Protein AF-A0A6B9XUH1-F1 (afdb_monomer_lite)

Radius of gyration: 14.93 Å; chains: 1; bounding box: 33×32×35 Å

Sequence (74 aa):
MRTIDMTPTWGEWANIYRRFAESGEAKAVRELRADFAKAMAAAQALQAITGTLSDEQAGIVAKTMTAELTKQGF

pLDDT: mean 94.42, std 7.49, range [52.88, 98.5]

Secondary structure (DSSP, 8-state):
--PPP-PPPHHHHHHHHHHHHHTT-HHHHHHTHHHHHHHHHHHHHHHHHGGG--HHHHHHHHHHHHHHHHHHT-

Structure (mmCIF, N/CA/C/O backbone):
data_AF-A0A6B9XUH1-F1
#
_entry.id   AF-A0A6B9XUH1-F1
#
loop_
_atom_site.group_PDB
_atom_site.id
_atom_site.type_symbol
_atom_site.label_atom_id
_atom_site.label_alt_id
_atom_site.label_comp_id
_atom_site.label_asym_id
_atom_site.label_entity_id
_atom_site.label_seq_id
_atom_site.pdbx_PDB_ins_code
_atom_site.Cartn_x
_atom_site.Cartn_y
_atom_site.Cartn_z
_atom_site.occupancy
_atom_site.B_iso_or_equiv
_atom_site.auth_seq_id
_atom_site.auth_comp_id
_atom_site.auth_asym_id
_atom_site.auth_atom_id
_atom_site.pdbx_PDB_model_num
ATOM 1 N N . MET A 1 1 ? 18.897 23.387 9.531 1.00 52.88 1 MET A N 1
ATOM 2 C CA . MET A 1 1 ? 18.848 22.766 8.190 1.00 52.88 1 MET A CA 1
ATOM 3 C C . MET A 1 1 ? 17.578 21.925 8.130 1.00 52.88 1 MET A C 1
ATOM 5 O O . MET A 1 1 ? 17.454 21.025 8.947 1.00 52.88 1 MET A O 1
ATOM 9 N N . ARG A 1 2 ? 16.586 22.278 7.299 1.00 66.56 2 ARG A N 1
ATOM 10 C CA . ARG A 1 2 ? 15.377 21.454 7.110 1.00 66.56 2 ARG A CA 1
ATOM 11 C C . ARG A 1 2 ? 15.724 20.367 6.095 1.00 66.56 2 ARG A C 1
ATOM 13 O O . ARG A 1 2 ? 15.947 20.689 4.934 1.00 66.56 2 ARG A O 1
ATOM 20 N N . THR A 1 3 ? 15.828 19.122 6.540 1.00 77.12 3 THR A N 1
ATOM 21 C CA . THR A 1 3 ? 15.973 17.969 5.646 1.00 77.12 3 THR A CA 1
ATOM 22 C C . THR A 1 3 ? 14.641 17.769 4.930 1.00 77.12 3 THR A C 1
ATOM 24 O O . THR A 1 3 ? 13.611 17.644 5.588 1.00 77.12 3 THR A O 1
ATOM 27 N N . ILE A 1 4 ? 14.644 17.811 3.599 1.00 75.62 4 ILE A N 1
ATOM 28 C CA . ILE A 1 4 ? 13.474 17.435 2.801 1.00 75.62 4 ILE A CA 1
ATOM 29 C C . ILE A 1 4 ? 13.434 15.906 2.785 1.00 75.62 4 ILE A C 1
ATOM 31 O O . ILE A 1 4 ? 14.407 15.279 2.367 1.00 75.62 4 ILE A O 1
ATOM 35 N N . ASP A 1 5 ? 12.343 15.316 3.273 1.00 78.44 5 ASP A N 1
ATOM 36 C CA . ASP A 1 5 ? 12.110 13.878 3.153 1.00 78.44 5 ASP A CA 1
ATOM 37 C C . ASP A 1 5 ? 11.726 13.558 1.704 1.00 78.44 5 ASP A C 1
ATOM 3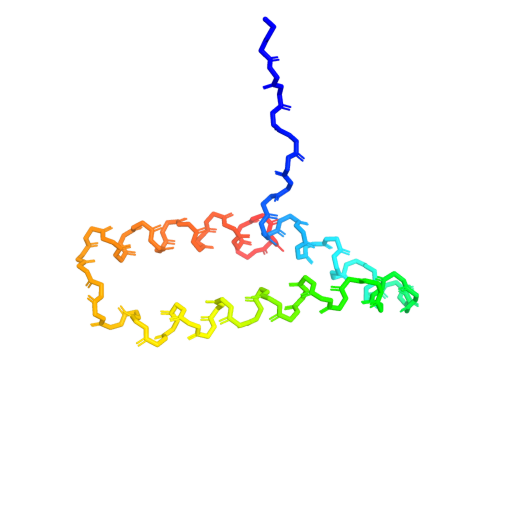9 O O . ASP A 1 5 ? 10.750 14.092 1.178 1.00 78.44 5 ASP A O 1
ATOM 43 N N . MET A 1 6 ? 12.545 12.735 1.053 1.00 80.38 6 MET A N 1
ATOM 44 C CA . MET A 1 6 ? 12.338 12.270 -0.321 1.00 80.38 6 MET A CA 1
ATOM 45 C C . MET A 1 6 ? 11.959 10.785 -0.368 1.00 80.38 6 MET A C 1
ATOM 47 O O . MET A 1 6 ? 12.040 10.165 -1.429 1.00 80.38 6 MET A O 1
ATOM 51 N N . THR A 1 7 ? 11.605 10.185 0.771 1.00 86.00 7 THR A N 1
ATOM 52 C CA . THR A 1 7 ? 11.196 8.781 0.823 1.00 86.00 7 THR A CA 1
ATOM 53 C C . THR A 1 7 ? 9.888 8.618 0.048 1.00 86.00 7 THR A C 1
ATOM 55 O O . THR A 1 7 ? 8.902 9.270 0.399 1.00 86.00 7 THR A O 1
ATOM 58 N N . PRO A 1 8 ? 9.842 7.778 -1.004 1.00 88.62 8 PRO A N 1
ATOM 59 C CA . PRO A 1 8 ? 8.611 7.578 -1.748 1.00 88.62 8 PRO A CA 1
ATOM 60 C C . PRO A 1 8 ? 7.566 6.910 -0.859 1.00 88.62 8 PRO A C 1
ATOM 62 O O . PRO A 1 8 ? 7.865 6.026 -0.052 1.00 88.62 8 PRO A O 1
ATOM 65 N N . THR A 1 9 ? 6.317 7.301 -1.055 1.00 94.69 9 THR A N 1
ATOM 66 C CA . THR A 1 9 ? 5.176 6.560 -0.520 1.00 94.69 9 THR A CA 1
ATOM 67 C C . THR A 1 9 ? 5.041 5.202 -1.210 1.00 94.69 9 THR A C 1
ATOM 69 O O . THR A 1 9 ? 5.561 4.984 -2.308 1.00 94.69 9 THR A O 1
ATOM 72 N N . TRP A 1 10 ? 4.334 4.258 -0.584 1.00 95.44 10 TRP A N 1
ATOM 73 C CA . TRP A 1 10 ? 4.172 2.918 -1.155 1.00 95.44 10 TRP A CA 1
ATOM 74 C C . TRP A 1 10 ? 3.430 2.924 -2.499 1.00 95.44 10 TRP A C 1
ATOM 76 O O . TRP A 1 10 ? 3.751 2.099 -3.353 1.00 95.44 10 TRP A O 1
ATOM 86 N N . GLY A 1 11 ? 2.506 3.864 -2.739 1.00 95.62 11 GLY A N 1
ATOM 87 C CA . GLY A 1 11 ? 1.870 4.036 -4.047 1.00 95.62 11 GLY A CA 1
ATOM 88 C C . GLY A 1 11 ? 2.838 4.535 -5.126 1.00 95.62 11 GLY A C 1
ATOM 89 O O . GLY A 1 11 ? 2.807 4.059 -6.261 1.00 95.62 11 GLY A O 1
ATOM 90 N N . GLU A 1 12 ? 3.760 5.439 -4.781 1.00 95.69 12 GLU A N 1
ATOM 91 C CA . GLU A 1 12 ? 4.821 5.895 -5.696 1.00 95.69 12 GLU A CA 1
ATOM 92 C C . GLU A 1 12 ? 5.830 4.780 -5.988 1.00 95.69 12 GLU A C 1
ATOM 94 O O . GLU A 1 12 ? 6.205 4.569 -7.143 1.00 95.69 12 GLU A O 1
ATOM 99 N N . TRP A 1 13 ? 6.212 4.011 -4.968 1.00 96.31 13 TRP A N 1
ATOM 100 C CA . TRP A 1 13 ? 7.041 2.819 -5.137 1.00 96.31 13 TRP A CA 1
ATOM 101 C C . TRP A 1 13 ? 6.356 1.782 -6.044 1.00 96.31 13 TRP A C 1
ATOM 103 O O . TRP A 1 13 ? 6.991 1.240 -6.951 1.00 96.31 13 TRP A O 1
ATOM 113 N N . ALA A 1 14 ? 5.048 1.552 -5.870 1.00 95.81 14 ALA A N 1
ATOM 114 C CA . ALA A 1 14 ? 4.277 0.611 -6.686 1.00 95.81 14 ALA A CA 1
ATOM 115 C C . ALA A 1 14 ? 4.248 1.018 -8.166 1.00 95.81 14 ALA A C 1
ATOM 117 O O . ALA A 1 14 ? 4.366 0.160 -9.043 1.00 95.81 14 ALA A O 1
ATOM 118 N N . ASN A 1 15 ? 4.181 2.321 -8.461 1.00 96.56 15 ASN A N 1
ATOM 119 C CA . ASN A 1 15 ? 4.316 2.826 -9.827 1.00 96.56 15 ASN A CA 1
ATOM 120 C C . ASN A 1 15 ? 5.681 2.488 -10.441 1.00 96.56 15 ASN A C 1
ATOM 122 O O . ASN A 1 15 ? 5.732 2.051 -11.591 1.00 96.56 15 ASN A O 1
ATOM 126 N N . ILE A 1 16 ? 6.775 2.657 -9.691 1.00 94.88 16 ILE A N 1
ATOM 127 C CA . ILE A 1 16 ? 8.130 2.310 -10.155 1.00 94.88 16 ILE A CA 1
ATOM 128 C C . ILE A 1 16 ? 8.219 0.808 -10.438 1.00 94.88 16 ILE A C 1
ATOM 130 O O . ILE A 1 16 ? 8.636 0.407 -11.527 1.00 94.88 16 ILE A O 1
ATOM 134 N N . TYR A 1 17 ? 7.769 -0.020 -9.492 1.00 96.19 17 TYR A N 1
ATOM 135 C CA . TYR A 1 17 ? 7.754 -1.473 -9.650 1.00 96.19 17 TYR A CA 1
ATOM 136 C C . TYR A 1 17 ? 6.957 -1.900 -10.890 1.00 96.19 17 TYR A C 1
ATOM 138 O O . TYR A 1 17 ? 7.459 -2.661 -11.719 1.00 96.19 17 TYR A O 1
ATOM 146 N N . ARG A 1 18 ? 5.739 -1.364 -11.058 1.00 96.00 18 ARG A N 1
ATOM 147 C CA . ARG A 1 18 ? 4.875 -1.646 -12.210 1.00 96.00 18 ARG A CA 1
ATOM 148 C C . ARG A 1 18 ? 5.554 -1.277 -13.526 1.00 96.00 18 ARG A C 1
ATOM 150 O O . ARG A 1 18 ? 5.540 -2.083 -14.448 1.00 96.00 18 ARG A O 1
ATOM 157 N N . ARG A 1 19 ? 6.188 -0.103 -13.613 1.00 96.44 19 ARG A N 1
ATOM 158 C CA . ARG A 1 19 ? 6.906 0.328 -14.824 1.00 96.44 19 ARG A CA 1
ATOM 159 C C . ARG A 1 19 ? 8.053 -0.611 -15.184 1.00 96.44 19 ARG A C 1
ATOM 161 O O . ARG A 1 19 ? 8.206 -0.941 -16.354 1.00 96.44 19 ARG A O 1
ATOM 168 N N . PHE A 1 20 ? 8.834 -1.072 -14.208 1.00 97.00 20 PHE A N 1
ATOM 169 C CA . PHE A 1 20 ? 9.884 -2.061 -14.472 1.00 97.00 20 PHE A CA 1
ATOM 170 C C . PHE A 1 20 ? 9.317 -3.403 -14.933 1.00 97.00 20 PHE A C 1
ATOM 172 O O . PHE A 1 20 ? 9.865 -4.007 -15.854 1.00 97.00 20 PHE A O 1
ATOM 179 N N . ALA A 1 21 ? 8.212 -3.851 -14.336 1.00 95.94 21 ALA A N 1
ATOM 180 C CA . ALA A 1 21 ? 7.542 -5.076 -14.752 1.00 95.94 21 ALA A CA 1
ATOM 181 C C . ALA A 1 21 ? 6.997 -4.975 -16.190 1.00 95.94 21 ALA A C 1
ATOM 183 O O . ALA A 1 21 ? 7.254 -5.866 -16.996 1.00 95.94 21 ALA A O 1
ATOM 184 N N . GLU A 1 22 ? 6.313 -3.879 -16.531 1.00 96.94 22 GLU A N 1
ATOM 185 C CA . GLU A 1 22 ? 5.776 -3.609 -17.877 1.00 96.94 22 GLU A CA 1
ATOM 186 C C . GLU A 1 22 ? 6.879 -3.520 -18.942 1.00 96.94 22 GLU A C 1
ATOM 188 O O . GLU A 1 22 ? 6.703 -4.014 -20.053 1.00 96.94 22 GLU A O 1
ATOM 193 N N . SER A 1 23 ? 8.027 -2.930 -18.599 1.00 97.44 23 SER A N 1
ATOM 194 C CA . SER A 1 23 ? 9.170 -2.770 -19.509 1.00 97.44 23 SER A CA 1
ATOM 195 C C . SER A 1 23 ? 10.069 -4.009 -19.612 1.00 97.44 23 SER A C 1
ATOM 197 O O . SER A 1 23 ? 11.037 -3.996 -20.367 1.00 97.44 23 SER A O 1
ATOM 199 N N . GLY A 1 24 ? 9.788 -5.084 -18.867 1.00 97.00 24 GLY A N 1
ATOM 200 C CA . GLY A 1 24 ? 10.587 -6.315 -18.901 1.00 97.00 24 GLY A CA 1
ATOM 201 C C . GLY A 1 24 ? 11.929 -6.236 -18.161 1.00 97.00 24 GLY A C 1
ATOM 202 O O . GLY A 1 24 ? 12.797 -7.086 -18.373 1.00 97.00 24 GLY A O 1
ATOM 203 N N . GLU A 1 25 ? 1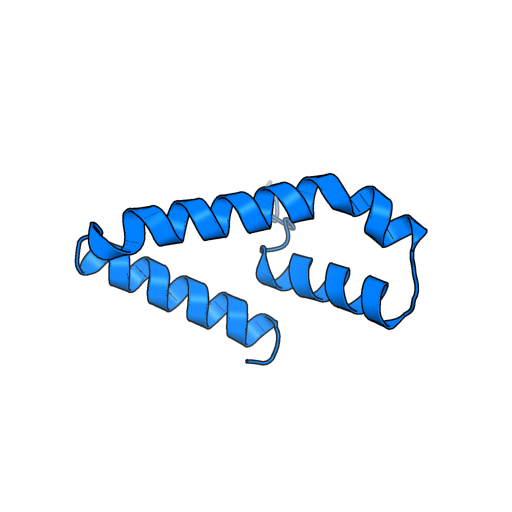2.105 -5.269 -17.256 1.00 97.06 25 GLU A N 1
ATOM 204 C CA . GLU A 1 25 ? 13.331 -5.036 -16.478 1.00 97.06 25 GLU A CA 1
ATOM 205 C C . GLU A 1 25 ? 13.498 -6.069 -15.346 1.00 97.06 25 GLU A C 1
ATOM 207 O O . GLU A 1 25 ? 13.480 -5.767 -14.148 1.00 97.06 25 GLU A O 1
ATOM 212 N N . ALA A 1 26 ? 13.662 -7.341 -15.719 1.00 95.88 26 ALA A N 1
ATOM 213 C CA . ALA A 1 26 ? 13.622 -8.476 -14.798 1.00 95.88 26 ALA A CA 1
ATOM 214 C C . ALA A 1 26 ? 14.689 -8.413 -13.694 1.00 95.88 26 ALA A C 1
ATOM 216 O O . ALA A 1 26 ? 14.460 -8.912 -12.592 1.00 95.88 26 ALA A O 1
ATOM 217 N N . LYS A 1 27 ? 15.855 -7.807 -13.959 1.00 97.06 27 LYS A N 1
ATOM 218 C CA . LYS A 1 27 ? 16.889 -7.617 -12.933 1.00 97.06 27 LYS A CA 1
ATOM 219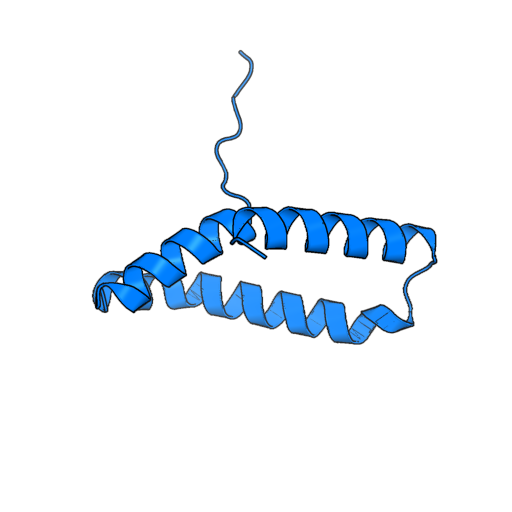 C C . LYS A 1 27 ? 16.406 -6.653 -11.848 1.00 97.06 27 LYS A C 1
ATOM 221 O O . LYS A 1 27 ? 16.470 -7.008 -10.678 1.00 97.06 27 LYS A O 1
ATOM 226 N N . ALA A 1 28 ? 15.870 -5.492 -12.227 1.00 95.00 28 ALA A N 1
ATOM 227 C CA . ALA A 1 28 ? 15.351 -4.509 -11.277 1.00 95.00 28 ALA A CA 1
ATOM 228 C C . ALA A 1 28 ? 14.208 -5.094 -10.434 1.00 95.00 28 ALA A C 1
ATOM 230 O O . ALA A 1 28 ? 14.217 -4.985 -9.211 1.00 95.00 28 ALA A O 1
ATOM 231 N N . VAL A 1 29 ? 13.277 -5.813 -11.067 1.00 96.19 29 VAL A N 1
ATOM 232 C CA . VAL A 1 29 ? 12.172 -6.488 -10.365 1.00 96.19 29 VAL A CA 1
ATOM 233 C C . VAL A 1 29 ? 12.677 -7.514 -9.339 1.00 96.19 29 VAL A C 1
ATOM 235 O O . VAL A 1 29 ? 12.110 -7.618 -8.252 1.00 96.19 29 VAL A O 1
ATOM 238 N N . ARG A 1 30 ? 13.750 -8.261 -9.644 1.00 97.06 30 ARG A N 1
ATOM 239 C CA . ARG A 1 30 ? 14.348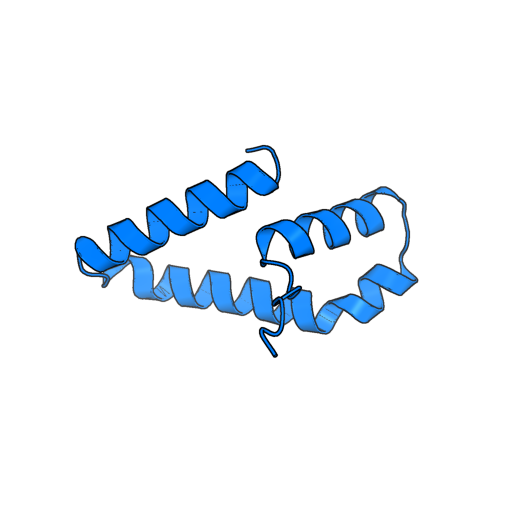 -9.221 -8.696 1.00 97.06 30 ARG A CA 1
ATOM 240 C C . ARG A 1 30 ? 14.968 -8.534 -7.484 1.00 97.06 30 ARG A C 1
ATOM 242 O O . ARG A 1 30 ? 14.773 -9.024 -6.375 1.00 97.06 30 ARG A O 1
ATOM 249 N N . GLU A 1 31 ? 15.669 -7.421 -7.681 1.00 96.75 31 GLU A N 1
ATOM 250 C CA . GLU A 1 31 ? 16.253 -6.646 -6.574 1.00 96.75 31 GLU A CA 1
ATOM 251 C C . GLU A 1 31 ? 15.161 -6.069 -5.655 1.00 96.75 31 GLU A C 1
ATOM 253 O O . GLU A 1 31 ? 15.303 -6.057 -4.436 1.00 96.75 31 GLU A O 1
ATOM 258 N N . LEU A 1 32 ? 14.010 -5.692 -6.220 1.00 95.31 32 LEU A N 1
ATOM 259 C CA . LEU A 1 32 ? 12.857 -5.159 -5.481 1.00 95.31 32 LEU A CA 1
ATOM 260 C C . LEU A 1 32 ? 12.015 -6.226 -4.756 1.00 95.31 32 LEU A C 1
ATOM 262 O O . LEU A 1 32 ? 11.030 -5.899 -4.088 1.00 95.31 32 LEU A O 1
ATOM 266 N N . ARG A 1 33 ? 12.377 -7.512 -4.856 1.00 95.31 33 ARG A N 1
ATOM 267 C CA . ARG A 1 33 ? 11.579 -8.629 -4.323 1.00 95.31 33 ARG A CA 1
ATOM 268 C C . ARG A 1 33 ? 11.333 -8.531 -2.818 1.00 95.31 33 ARG A C 1
ATOM 270 O O . ARG A 1 33 ? 10.254 -8.900 -2.360 1.00 95.31 33 ARG A O 1
ATOM 277 N N . ALA A 1 34 ? 12.322 -8.076 -2.049 1.00 96.06 34 ALA A N 1
ATOM 278 C CA . ALA A 1 34 ? 12.199 -7.976 -0.596 1.00 96.06 34 ALA A CA 1
ATOM 279 C C . ALA A 1 34 ? 11.158 -6.925 -0.182 1.00 96.06 34 ALA A C 1
ATOM 281 O O . ALA A 1 34 ? 10.343 -7.185 0.703 1.00 96.06 34 ALA A O 1
ATOM 282 N N . ASP A 1 35 ? 11.154 -5.771 -0.846 1.00 95.31 35 ASP A N 1
ATOM 283 C CA . ASP A 1 35 ? 10.205 -4.692 -0.567 1.00 95.31 35 ASP A CA 1
ATOM 284 C C . ASP A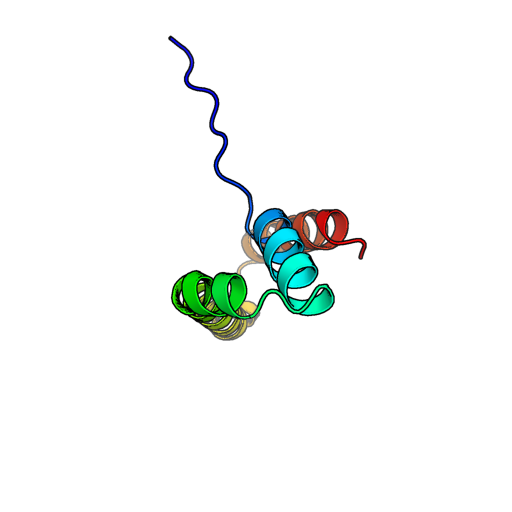 1 35 ? 8.798 -5.066 -1.027 1.00 95.31 35 ASP A C 1
ATOM 286 O O . ASP A 1 35 ? 7.846 -4.904 -0.266 1.00 95.31 35 ASP A O 1
ATOM 290 N N . PHE A 1 36 ? 8.678 -5.688 -2.205 1.00 96.06 36 PHE A N 1
ATOM 291 C CA . PHE A 1 36 ? 7.411 -6.247 -2.675 1.00 96.06 36 PHE A CA 1
ATOM 292 C C . PHE A 1 36 ? 6.821 -7.239 -1.661 1.00 96.06 36 PHE A C 1
ATOM 294 O O . PHE A 1 36 ? 5.656 -7.131 -1.283 1.00 96.06 36 PHE A O 1
ATOM 301 N N . ALA A 1 37 ? 7.630 -8.185 -1.171 1.00 97.31 37 ALA A N 1
ATOM 302 C CA . ALA A 1 37 ? 7.178 -9.174 -0.195 1.00 97.31 37 ALA A CA 1
ATOM 303 C C . ALA A 1 37 ? 6.686 -8.521 1.107 1.00 97.31 37 ALA A C 1
ATOM 305 O O . ALA A 1 37 ? 5.644 -8.914 1.634 1.00 97.31 37 ALA A O 1
ATOM 306 N N . LYS A 1 38 ? 7.396 -7.502 1.607 1.00 96.94 38 LYS A N 1
ATOM 307 C CA . LYS A 1 38 ? 6.985 -6.745 2.800 1.00 96.94 38 LYS A CA 1
ATOM 308 C C . LYS A 1 38 ? 5.687 -5.973 2.572 1.00 96.94 38 LYS A C 1
ATOM 310 O O . LYS A 1 38 ? 4.820 -6.014 3.439 1.00 96.94 38 LYS A O 1
ATOM 315 N N . ALA A 1 39 ? 5.533 -5.313 1.424 1.00 96.19 39 ALA A N 1
ATOM 316 C CA . ALA A 1 39 ? 4.322 -4.567 1.086 1.00 96.19 39 ALA A CA 1
ATOM 317 C C . ALA A 1 39 ? 3.089 -5.484 1.050 1.00 96.19 39 ALA A C 1
ATOM 319 O O . ALA A 1 39 ? 2.067 -5.178 1.664 1.00 96.19 39 ALA A O 1
ATOM 320 N N . MET A 1 40 ? 3.210 -6.655 0.417 1.00 97.50 40 MET A N 1
ATOM 321 C CA . MET A 1 40 ? 2.117 -7.632 0.355 1.00 97.50 40 MET A CA 1
ATOM 322 C C . MET A 1 40 ? 1.801 -8.235 1.732 1.00 97.50 40 MET A C 1
ATOM 324 O O . MET A 1 40 ? 0.631 -8.399 2.079 1.00 97.50 40 MET A O 1
ATOM 328 N N . ALA A 1 41 ? 2.818 -8.507 2.557 1.00 98.38 41 ALA A N 1
ATOM 329 C CA . ALA A 1 41 ? 2.610 -8.960 3.933 1.00 98.38 41 ALA A CA 1
ATOM 330 C C . ALA A 1 41 ? 1.906 -7.896 4.794 1.00 98.38 41 ALA A C 1
ATOM 332 O O . ALA A 1 41 ? 0.999 -8.225 5.558 1.00 98.38 41 ALA A O 1
ATOM 333 N N . ALA A 1 42 ? 2.276 -6.621 4.647 1.00 97.19 42 ALA A N 1
ATOM 334 C CA . ALA A 1 42 ? 1.630 -5.512 5.344 1.00 97.19 42 ALA A CA 1
ATOM 335 C C . ALA A 1 42 ? 0.164 -5.335 4.916 1.00 97.19 42 AL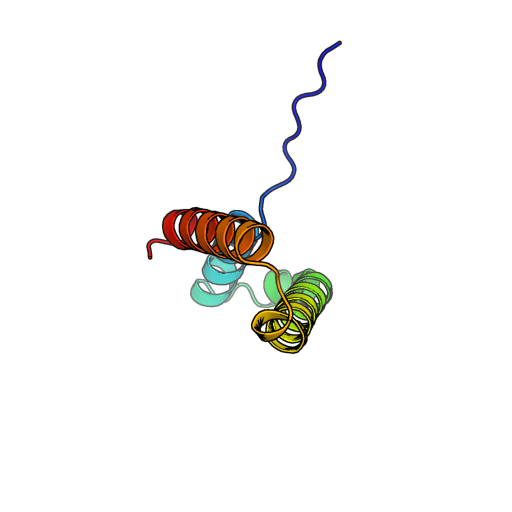A A C 1
ATOM 337 O O . ALA A 1 42 ? -0.697 -5.136 5.772 1.00 97.19 42 ALA A O 1
ATOM 338 N N . ALA A 1 43 ? -0.140 -5.477 3.621 1.00 97.00 43 ALA A N 1
ATOM 339 C CA . ALA A 1 43 ? -1.515 -5.449 3.122 1.00 97.00 43 ALA A CA 1
ATOM 340 C C . ALA A 1 43 ? -2.370 -6.567 3.747 1.00 97.00 43 ALA A C 1
ATOM 342 O O . ALA A 1 43 ? -3.477 -6.308 4.221 1.00 97.00 43 ALA A O 1
ATOM 343 N N . GLN A 1 44 ? -1.836 -7.792 3.831 1.00 98.38 44 GLN A N 1
ATOM 344 C CA . GLN A 1 44 ? -2.524 -8.911 4.484 1.00 98.38 44 GLN A CA 1
ATOM 345 C C . GLN A 1 44 ? -2.711 -8.684 5.991 1.00 98.38 44 GLN A C 1
ATOM 347 O O . GLN A 1 44 ? -3.768 -9.005 6.538 1.00 98.38 44 GLN A O 1
ATOM 352 N N . ALA A 1 45 ? -1.703 -8.129 6.669 1.00 98.25 45 ALA A N 1
ATOM 353 C CA . ALA A 1 45 ? -1.787 -7.803 8.089 1.00 98.25 45 ALA A CA 1
ATOM 354 C C . ALA A 1 45 ? -2.867 -6.745 8.363 1.00 98.25 45 ALA A C 1
ATOM 356 O O . ALA A 1 45 ? -3.654 -6.906 9.294 1.00 98.25 45 ALA A O 1
ATOM 357 N N . LEU A 1 46 ? -2.959 -5.709 7.521 1.00 97.31 46 LEU A N 1
ATOM 358 C CA . LEU A 1 46 ? -4.023 -4.710 7.609 1.00 97.31 46 LEU A CA 1
ATOM 359 C C . LEU A 1 46 ? -5.399 -5.348 7.389 1.00 97.31 46 LEU A C 1
ATOM 361 O O . LEU A 1 46 ? -6.316 -5.100 8.171 1.00 97.31 46 LEU A O 1
ATOM 365 N N . GLN A 1 47 ? -5.541 -6.211 6.378 1.00 97.31 47 GLN A N 1
ATOM 366 C CA . GLN A 1 47 ? -6.796 -6.923 6.117 1.00 97.31 47 GLN A CA 1
ATOM 367 C C . GLN A 1 47 ? -7.254 -7.732 7.339 1.00 97.31 47 GLN A C 1
ATOM 369 O O . GLN A 1 47 ? -8.434 -7.700 7.685 1.00 97.31 47 GLN A O 1
ATOM 374 N N . ALA A 1 48 ? -6.326 -8.405 8.025 1.00 98.50 48 ALA A N 1
ATOM 375 C CA . ALA A 1 48 ? -6.630 -9.223 9.198 1.00 98.50 48 ALA A CA 1
ATOM 376 C C . ALA A 1 48 ? -7.216 -8.421 10.374 1.00 98.50 48 ALA A C 1
ATOM 378 O O . ALA A 1 48 ? -7.988 -8.971 11.155 1.00 98.50 48 ALA A O 1
ATOM 379 N N . ILE A 1 49 ? -6.878 -7.132 10.490 1.00 97.69 49 ILE A N 1
ATOM 380 C CA . ILE A 1 49 ? -7.362 -6.253 11.568 1.00 97.69 49 ILE A CA 1
ATOM 381 C C . ILE A 1 49 ? -8.436 -5.262 11.111 1.00 97.69 49 ILE A C 1
ATOM 383 O O . ILE A 1 49 ? -8.973 -4.529 11.931 1.00 97.69 49 ILE A O 1
ATOM 387 N N . THR A 1 50 ? -8.769 -5.205 9.817 1.00 95.88 50 THR A N 1
ATOM 388 C CA . THR A 1 50 ? -9.645 -4.148 9.271 1.00 95.88 50 THR A CA 1
ATOM 389 C C . THR A 1 50 ? -11.016 -4.126 9.957 1.00 95.88 50 THR A C 1
ATOM 391 O O . THR A 1 50 ? -11.546 -3.054 10.229 1.00 95.88 50 THR A O 1
ATOM 394 N N . GLY A 1 51 ? -11.565 -5.294 10.306 1.00 96.31 51 GLY A N 1
ATOM 395 C CA . GLY A 1 51 ? -12.842 -5.405 11.022 1.00 96.31 51 GLY A CA 1
ATOM 396 C C . GLY A 1 51 ? -12.787 -5.049 12.512 1.00 96.31 51 GLY A C 1
ATOM 397 O O . GLY A 1 51 ? -13.828 -5.015 13.158 1.00 96.31 51 GLY A O 1
ATOM 398 N N . THR A 1 52 ? -11.597 -4.811 13.070 1.00 98.12 52 THR A N 1
ATOM 399 C CA . THR A 1 52 ? -11.402 -4.458 14.486 1.00 98.12 52 THR A CA 1
ATOM 400 C C . THR A 1 52 ? -11.030 -2.991 14.682 1.00 98.12 52 THR A C 1
ATOM 402 O O . THR A 1 52 ? -10.765 -2.578 15.809 1.00 98.12 52 THR A O 1
ATOM 405 N N . LEU A 1 53 ? -10.933 -2.217 13.599 1.00 98.00 53 LEU A N 1
ATOM 406 C CA . LEU A 1 53 ? -10.597 -0.799 13.661 1.00 98.00 53 LEU A CA 1
ATOM 407 C C . LEU A 1 53 ? -11.770 -0.000 14.237 1.00 98.00 53 LEU A C 1
ATOM 409 O O . LEU A 1 53 ? -12.928 -0.290 13.942 1.00 98.00 53 LEU A O 1
ATOM 413 N N . SER A 1 54 ? -11.469 1.034 15.023 1.00 98.44 54 SER A N 1
ATOM 414 C CA . SER A 1 54 ? -12.468 2.055 15.352 1.00 98.44 54 SER A CA 1
ATOM 415 C C . SER A 1 54 ? -12.855 2.858 14.105 1.00 98.44 54 SER A C 1
ATOM 417 O O . SER A 1 54 ? -12.100 2.899 13.132 1.00 98.44 54 SER A O 1
ATOM 419 N N . ASP A 1 55 ? -13.987 3.563 14.144 1.00 98.00 55 ASP A N 1
ATOM 420 C CA . ASP A 1 55 ? -14.437 4.402 13.021 1.00 98.00 55 ASP A CA 1
ATOM 421 C C . ASP A 1 55 ? -13.390 5.453 12.616 1.00 98.00 55 ASP A C 1
ATOM 423 O O . ASP A 1 55 ? -13.153 5.688 11.430 1.00 98.00 55 ASP A O 1
ATOM 427 N N . GLU A 1 56 ? -12.707 6.052 13.596 1.00 98.19 56 GLU A N 1
ATOM 428 C CA . GLU A 1 56 ? -11.626 7.010 13.345 1.00 98.19 56 GLU A CA 1
ATOM 429 C C . GLU A 1 56 ? -10.444 6.345 12.620 1.00 98.19 56 GLU A C 1
ATOM 431 O O . GLU A 1 56 ? -9.952 6.862 11.614 1.00 98.19 56 GLU A O 1
ATOM 436 N N . GLN A 1 57 ? -10.016 5.166 13.084 1.00 98.44 57 GLN A N 1
ATOM 437 C CA . GLN A 1 57 ? -8.932 4.405 12.459 1.00 98.44 57 GLN A CA 1
ATOM 438 C C . GLN A 1 57 ? -9.307 3.946 11.046 1.00 98.44 57 GLN A C 1
ATOM 440 O O . GLN A 1 57 ? -8.499 4.071 10.123 1.00 98.44 57 GLN A O 1
ATOM 445 N N . ALA A 1 58 ? -10.537 3.468 10.852 1.00 97.88 58 ALA A N 1
ATOM 446 C CA . ALA A 1 58 ? -11.065 3.094 9.546 1.00 97.88 58 ALA A CA 1
ATOM 447 C C . ALA A 1 58 ? -11.091 4.297 8.590 1.00 97.88 58 ALA A C 1
ATOM 449 O O . ALA A 1 58 ? -10.697 4.169 7.429 1.00 97.88 58 ALA A O 1
ATOM 450 N N . GLY A 1 59 ? -11.459 5.485 9.083 1.00 98.12 59 GLY A N 1
ATOM 451 C CA . GLY A 1 59 ? -11.405 6.733 8.322 1.00 98.12 59 GLY A CA 1
ATOM 452 C C . GLY A 1 59 ? -9.989 7.094 7.861 1.00 98.12 59 GLY A C 1
ATOM 453 O O . GLY A 1 59 ? -9.791 7.470 6.701 1.00 98.12 59 GLY A O 1
ATOM 454 N N . ILE A 1 60 ? -8.984 6.926 8.727 1.00 98.12 60 ILE A N 1
ATOM 455 C CA . ILE A 1 60 ? -7.569 7.138 8.374 1.00 98.12 60 ILE A CA 1
ATOM 456 C C . ILE A 1 60 ? -7.124 6.147 7.295 1.00 98.12 60 ILE A C 1
ATOM 458 O O . ILE A 1 60 ? -6.509 6.554 6.303 1.00 98.12 60 ILE A O 1
ATOM 462 N N . VAL A 1 61 ? -7.446 4.862 7.462 1.00 97.50 61 VAL A N 1
ATOM 463 C CA . VAL A 1 61 ? -7.108 3.813 6.490 1.00 97.50 61 VAL A CA 1
ATOM 464 C C . VAL A 1 61 ? -7.749 4.110 5.136 1.00 97.50 61 VAL A C 1
ATOM 466 O O . VAL A 1 61 ? -7.037 4.162 4.136 1.00 97.50 61 VAL A O 1
ATOM 469 N N . ALA A 1 62 ? -9.052 4.394 5.093 1.00 97.38 62 ALA A N 1
ATOM 470 C CA . ALA A 1 62 ? -9.775 4.684 3.856 1.00 97.38 62 ALA A CA 1
ATOM 471 C C . ALA A 1 62 ? -9.210 5.911 3.125 1.00 97.38 62 ALA A C 1
ATOM 473 O O . ALA A 1 62 ? -8.973 5.866 1.914 1.00 97.38 62 ALA A O 1
ATOM 474 N N . LYS A 1 63 ? -8.929 6.997 3.859 1.00 98.00 63 LYS A N 1
ATOM 475 C CA . LYS A 1 63 ? -8.318 8.207 3.294 1.00 98.00 63 LYS A CA 1
ATOM 476 C C . LYS A 1 63 ? -6.927 7.925 2.728 1.00 98.00 63 LYS A C 1
ATOM 478 O O . LYS A 1 63 ? -6.607 8.394 1.638 1.00 98.00 63 LYS A O 1
ATOM 483 N N . THR A 1 64 ? -6.118 7.153 3.452 1.00 97.31 64 THR A N 1
ATOM 484 C CA . THR A 1 64 ? -4.761 6.786 3.027 1.00 97.31 64 THR A CA 1
ATOM 485 C C . THR A 1 64 ? -4.803 5.902 1.785 1.00 97.31 64 THR A C 1
ATOM 487 O O . THR A 1 64 ? -4.146 6.216 0.800 1.00 97.31 64 THR A O 1
ATOM 490 N N . MET A 1 65 ? -5.631 4.852 1.783 1.00 96.31 65 MET A N 1
ATOM 491 C CA . MET A 1 65 ? -5.813 3.975 0.624 1.00 96.31 65 MET A CA 1
ATOM 492 C C . MET A 1 65 ? -6.272 4.757 -0.606 1.00 96.31 65 MET A C 1
ATOM 494 O O . MET A 1 65 ? -5.698 4.580 -1.674 1.00 96.31 65 MET A O 1
ATOM 498 N N . THR A 1 66 ? -7.243 5.661 -0.449 1.00 97.81 66 THR A N 1
ATOM 499 C CA . THR A 1 66 ? -7.717 6.520 -1.545 1.00 97.81 66 THR A CA 1
ATOM 500 C C . THR A 1 66 ? -6.578 7.373 -2.100 1.00 97.81 66 THR A C 1
ATOM 502 O O . THR A 1 66 ? -6.333 7.363 -3.302 1.00 97.81 66 THR A O 1
ATOM 505 N N . ALA A 1 67 ? -5.827 8.062 -1.235 1.00 97.12 67 ALA A N 1
ATOM 506 C CA . ALA A 1 67 ? -4.718 8.911 -1.666 1.00 97.12 67 ALA A CA 1
ATOM 507 C C . ALA A 1 67 ? -3.616 8.121 -2.397 1.00 97.12 67 ALA A C 1
ATOM 509 O O . ALA A 1 67 ? -3.110 8.574 -3.423 1.00 97.12 67 ALA A O 1
ATOM 510 N N . GLU A 1 68 ? -3.254 6.937 -1.897 1.00 96.81 68 GLU A N 1
ATOM 511 C CA . GLU A 1 68 ? -2.227 6.090 -2.513 1.00 96.81 68 GLU A CA 1
ATOM 512 C C . GLU A 1 68 ? -2.695 5.444 -3.827 1.00 96.81 68 GLU A C 1
ATOM 514 O O . GLU A 1 68 ? -1.887 5.287 -4.744 1.00 96.81 68 GLU A O 1
ATOM 519 N N . LEU A 1 69 ? -3.979 5.098 -3.955 1.00 96.38 69 LEU A N 1
ATOM 520 C CA . LEU A 1 69 ? -4.575 4.591 -5.198 1.00 96.38 69 LEU A CA 1
ATOM 521 C C . LEU A 1 69 ? -4.647 5.676 -6.278 1.00 96.38 69 LEU A C 1
ATOM 523 O O . LEU A 1 69 ? -4.251 5.427 -7.417 1.00 96.38 69 LEU A O 1
ATOM 527 N N . THR A 1 70 ? -5.013 6.906 -5.909 1.00 96.75 70 THR A N 1
ATOM 528 C CA . THR A 1 70 ? -5.026 8.045 -6.840 1.00 96.75 70 THR A CA 1
ATOM 529 C C . THR A 1 70 ? -3.650 8.323 -7.433 1.00 96.75 70 THR A C 1
ATOM 531 O O . THR A 1 70 ? -3.534 8.562 -8.635 1.00 96.75 70 THR A O 1
ATOM 534 N N . LYS A 1 71 ? -2.574 8.200 -6.646 1.00 94.06 71 LYS A N 1
ATOM 535 C CA . LYS A 1 71 ? -1.197 8.301 -7.167 1.00 94.06 71 LYS A CA 1
ATOM 536 C C . LYS A 1 71 ? -0.879 7.234 -8.220 1.00 94.06 71 LYS A C 1
ATOM 538 O O . LYS A 1 71 ? 0.001 7.441 -9.052 1.00 94.06 71 LYS A O 1
ATOM 543 N N . GLN A 1 72 ? -1.566 6.095 -8.184 1.00 94.25 72 GLN A N 1
ATOM 544 C CA . GLN A 1 72 ? -1.398 4.976 -9.116 1.00 94.25 72 GLN A CA 1
ATOM 545 C C . GLN A 1 72 ? -2.342 5.054 -10.327 1.00 94.25 72 GLN A C 1
ATOM 547 O O . GLN A 1 72 ? -2.206 4.250 -11.249 1.00 94.25 72 GLN A O 1
ATOM 552 N N . GLY A 1 73 ? -3.242 6.044 -10.363 1.00 94.44 73 GLY A N 1
ATOM 553 C CA . GLY A 1 73 ? -4.200 6.256 -11.449 1.00 94.44 73 GLY A CA 1
ATOM 554 C C . GLY A 1 73 ? -5.564 5.593 -11.245 1.00 94.44 73 GLY A C 1
ATOM 555 O O . GLY A 1 73 ? -6.248 5.357 -12.240 1.00 94.44 73 GLY A O 1
ATOM 556 N N . PHE A 1 74 ? -5.942 5.292 -9.996 1.00 93.06 74 PHE A N 1
ATOM 557 C CA . PHE A 1 74 ? -7.247 4.735 -9.616 1.00 93.06 74 PHE A CA 1
ATOM 558 C C . PHE A 1 74 ? -8.104 5.716 -8.810 1.00 93.06 74 PHE A C 1
ATOM 560 O O . PHE A 1 74 ? -7.537 6.533 -8.046 1.00 93.06 74 PHE A O 1
#

Foldseek 3Di:
DDDDDPDDDPLRVVLVLVVCVVVVVVVVNVVCVVVVVVVVVVVVVCVVCQVVDDPVRVVVVVVVVVVSVVSNVD